Protein 1T4O (pdb70)

Solvent-accessible surface area: 10533 Å² total; per-residue (Å²): 177,72,179,34,70,113,75,0,66,124,83,0,10,68,83,0,2,70,40,100,35,51,2,32,61,39,50,67,51,146,48,74,109,146,53,90,65,0,51,2,33,0,60,2,25,119,39,57,69,13,7,55,1,64,8,168,53,66,170,26,0,0,25,46,0,0,43,66,0,24,180,67,139,183,24,21,111,144,29,48,185,218,194,117,72,181,40,65,132,85,0,60,175,96,0,108,66,70,0,8,64,109,94,11,94,28,21,54,4,18,36,64,113,40,86,115,138,59,98,68,0,50,3,36,0,8,4,13,38,17,62,67,18,7,58,1,73,3,164,52,90,126,17,0,2,5,41,0,0,31,47,0,29,166,75,149,172,20,16,87,114,24,38,136,72,112,85,90,201

InterPro domains:
  IPR000999 Ribonuclease III domain [PF00636] (238-329)
  IPR000999 Ribonuclease III domain [PS00517] (238-246)
  IPR000999 Ribonuclease III domain [PS50142] (227-331)
  IPR000999 Ribonuclease III domain [SM00535] (220-355)
  IPR000999 Ribonuclease III domain [cd00593] (207-354)
  IPR014720 Double-stranded RNA-binding domain [PF00035] (370-433)
  IPR014720 Double-stranded RNA-binding domain [PS50137] (369-437)
  IPR014720 Double-stranded RNA-binding domain [SM00358] (370-436)
  IPR036389 Ribonuclease III, endonuclease domain superfamily [G3DSA:1.10.1520.10] (197-358)
  IPR036389 Ribonuclease III, endonuclease domain superfamily [SSF69065] (205-355)
  IPR040540 Ribonuclease III, N-terminal domain [PF18497] (44-147)
  IPR044449 Rnt1/Pac1, double-stranded RNA binding domain, fungi [cd19876] (367-436)

Sequence (169 aa):
TDKLDMNAKRQLYSLIGYASLRLHYVTVKKPTAVDPNSIVECRVGDGTVLGTGVGRNIKIAGIRAAENALRDKKMLDFYAKMKTDKLDMNAKRQLYSLIGYASLRLHYVTVKKPTAVDPNSIVECRVGDGTVLGTGVGRNIKIAGIRAAENALRDKKMLDFYAKQRAAI

Structure (mmCIF, N/CA/C/O backbone):
data_1T4O
#
_entry.id   1T4O
#
_cell.length_a   73.815
_cell.length_b   68.312
_cell.length_c   57.178
_cell.angle_alpha   90.00
_cell.angle_beta   121.91
_cell.angle_gamma   90.00
#
_symmetry.space_group_name_H-M   'C 1 2 1'
#
loop_
_entity.id
_entity.type
_entity.pdbx_description
1 polymer 'Ribonuclease III'
2 water water
#
loop_
_atom_site.group_PDB
_atom_site.id
_atom_site.type_symbol
_atom_site.label_atom_id
_atom_site.label_alt_id
_atom_site.label_comp_id
_atom_site.label_asym_id
_atom_site.label_entity_id
_atom_site.label_seq_id
_atom_site.pdbx_PDB_ins_code
_atom_site.Cartn_x
_atom_site.Cartn_y
_atom_site.Cartn_z
_atom_site.occupancy
_atom_site.B_iso_or_equiv
_atom_site.auth_seq_id
_atom_site.auth_comp_id
_atom_site.auth_asym_id
_atom_site.auth_atom_id
_atom_site.pdbx_PDB_model_num
ATOM 1 N N . THR A 1 3 ? 1.257 -20.632 4.975 1.00 70.79 363 THR A N 1
ATOM 2 C CA . THR A 1 3 ? 2.600 -20.163 5.510 1.00 71.09 363 THR A CA 1
ATOM 3 C C . THR A 1 3 ? 2.820 -18.615 5.657 1.00 70.38 363 THR A C 1
ATOM 4 O O . THR A 1 3 ? 2.933 -17.860 4.638 1.00 72.11 363 THR A O 1
ATOM 8 N N . ASP A 1 4 ? 2.928 -18.139 6.910 1.00 68.36 364 ASP A N 1
ATOM 9 C CA . ASP A 1 4 ? 3.040 -16.686 7.159 1.00 66.87 364 ASP A CA 1
ATOM 10 C C . ASP A 1 4 ? 4.282 -16.357 7.995 1.00 65.40 364 ASP A C 1
ATOM 11 O O . ASP A 1 4 ? 4.199 -15.820 9.100 1.00 64.01 364 ASP A O 1
ATOM 16 N N . LYS A 1 5 ? 5.435 -16.697 7.400 1.00 63.79 365 LYS A N 1
ATOM 17 C CA . LYS A 1 5 ? 6.743 -16.672 8.044 1.00 63.07 365 LYS A CA 1
ATOM 18 C C . LYS A 1 5 ? 7.187 -15.182 8.373 1.00 60.74 365 LYS A C 1
ATOM 19 O O . LYS A 1 5 ? 6.865 -14.254 7.617 1.00 60.67 365 LYS A O 1
ATOM 25 N N . LEU A 1 6 ? 7.859 -14.962 9.501 1.00 57.37 366 LEU A N 1
ATOM 26 C CA . LEU A 1 6 ? 7.953 -13.603 10.039 1.00 55.89 366 LEU A CA 1
ATOM 27 C C . LEU A 1 6 ? 8.896 -13.539 11.265 1.00 54.05 366 LEU A C 1
ATOM 28 O O . LEU A 1 6 ? 8.821 -14.368 12.192 1.00 52.07 366 LEU A O 1
ATOM 33 N N . ASP A 1 7 ? 9.813 -12.560 11.223 1.00 52.97 367 ASP A N 1
ATOM 34 C CA . ASP A 1 7 ? 10.826 -12.309 12.286 1.00 51.69 367 ASP A CA 1
ATOM 35 C C . ASP A 1 7 ? 10.186 -11.309 13.218 1.00 49.97 367 ASP A C 1
ATOM 36 O O . ASP A 1 7 ? 9.881 -10.188 12.766 1.00 49.79 367 ASP A O 1
ATOM 41 N N . MET A 1 8 ? 9.923 -11.756 14.460 1.00 46.82 368 MET A N 1
ATOM 42 C CA . MET A 1 8 ? 9.163 -11.005 15.451 1.00 46.48 368 MET A CA 1
ATOM 43 C C . MET A 1 8 ? 10.057 -9.943 16.132 1.00 44.83 368 MET A C 1
ATOM 44 O O . MET A 1 8 ? 9.578 -9.074 16.852 1.00 43.09 368 MET A O 1
ATOM 49 N N . ASN A 1 9 ? 11.358 -10.097 15.950 1.00 43.07 369 ASN A N 1
ATOM 50 C CA . ASN A 1 9 ? 12.292 -9.089 16.357 1.00 42.83 369 ASN A CA 1
ATOM 51 C C . ASN A 1 9 ? 12.508 -7.954 15.327 1.00 41.59 369 ASN A C 1
ATOM 52 O O . ASN A 1 9 ? 13.147 -7.029 15.665 1.00 40.80 369 ASN A O 1
ATOM 57 N N . ALA A 1 10 ? 11.974 -7.993 14.106 1.00 41.07 370 ALA A N 1
ATOM 58 C CA . ALA A 1 10 ? 12.257 -6.878 13.118 1.00 39.50 370 ALA A CA 1
ATOM 59 C C . ALA A 1 10 ? 12.077 -5.412 13.604 1.00 38.20 370 ALA A C 1
ATOM 60 O O . ALA A 1 10 ? 12.840 -4.522 13.256 1.00 38.32 370 ALA A O 1
ATOM 62 N N . LYS A 1 11 ? 11.007 -5.123 14.310 1.00 35.97 371 LYS A N 1
ATOM 63 C CA . LYS A 1 11 ? 10.834 -3.790 14.717 1.00 35.56 371 LYS A CA 1
ATOM 64 C C . LYS A 1 11 ? 11.952 -3.353 15.628 1.00 34.79 371 LYS A C 1
ATOM 65 O O . LYS A 1 11 ? 12.542 -2.312 15.454 1.00 33.11 371 LYS A O 1
ATOM 71 N N . ARG A 1 12 ? 12.152 -4.171 16.635 1.00 36.10 372 ARG A N 1
ATOM 72 C CA . ARG A 1 12 ? 13.102 -3.985 17.682 1.00 3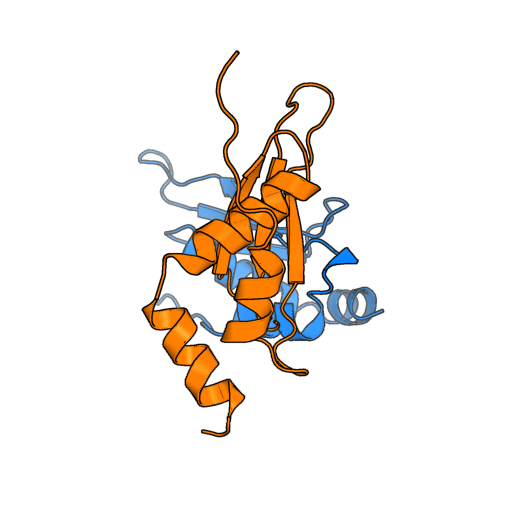7.12 372 ARG A CA 1
ATOM 73 C C . ARG A 1 12 ? 14.508 -3.849 17.026 1.00 36.55 372 ARG A C 1
ATOM 74 O O . ARG A 1 12 ? 15.342 -3.092 17.424 1.00 34.18 372 ARG A O 1
ATOM 82 N N . GLN A 1 13 ? 14.776 -4.668 16.036 1.00 38.98 373 GLN A N 1
ATOM 83 C CA . GLN A 1 13 ? 16.064 -4.708 15.398 1.00 40.53 373 GLN A CA 1
ATOM 84 C C . GLN A 1 13 ? 16.210 -3.375 14.597 1.00 39.46 373 GLN A C 1
ATOM 85 O O . GLN A 1 13 ? 17.130 -2.599 14.862 1.00 40.88 373 GLN A O 1
ATOM 91 N N . LEU A 1 14 ? 15.243 -3.021 13.750 1.00 37.03 374 LEU A N 1
ATOM 92 C CA . LEU A 1 14 ? 15.349 -1.740 13.065 1.00 36.13 374 LEU A CA 1
ATOM 93 C C . LEU A 1 14 ? 15.507 -0.519 14.046 1.00 35.10 374 LEU A C 1
ATOM 94 O O . LEU A 1 14 ? 16.282 0.455 13.766 1.00 31.86 374 LEU A O 1
ATOM 99 N N . TYR A 1 15 ? 14.848 -0.592 15.175 1.00 33.20 375 TYR A N 1
ATOM 100 C CA . TYR A 1 15 ? 14.785 0.602 16.003 1.00 35.35 375 TYR A CA 1
ATOM 101 C C . TYR A 1 15 ? 16.103 0.750 16.615 1.00 35.82 375 TYR A C 1
ATOM 102 O O . TYR A 1 15 ? 16.547 1.812 16.823 1.00 34.54 375 TYR A O 1
ATOM 111 N N . SER A 1 16 ? 16.679 -0.382 17.010 1.00 36.92 376 SER A N 1
ATOM 112 C CA . SER A 1 16 ? 18.025 -0.411 17.609 1.00 36.84 376 SER A CA 1
ATOM 113 C C . SER A 1 16 ? 19.123 0.175 16.677 1.00 36.56 376 SER A C 1
ATOM 114 O O . SER A 1 16 ? 20.155 0.580 17.176 1.00 36.51 376 SER A O 1
ATOM 117 N N . LEU A 1 17 ? 18.926 0.148 15.357 1.00 37.26 377 LEU A N 1
ATOM 118 C CA . LEU A 1 17 ? 19.965 0.559 14.382 1.00 38.47 377 LEU A CA 1
ATOM 119 C C . LEU A 1 17 ? 19.738 2.080 14.075 1.00 39.26 377 LEU A C 1
ATOM 120 O O . LEU A 1 17 ? 20.646 2.938 14.268 1.00 38.57 377 LEU A O 1
ATOM 125 N N . ILE A 1 18 ? 18.482 2.418 13.753 1.00 38.86 378 ILE A N 1
ATOM 126 C CA . ILE A 1 18 ? 18.140 3.753 13.308 1.00 38.91 378 ILE A CA 1
ATOM 127 C C . ILE A 1 18 ? 17.048 4.439 13.985 1.00 38.46 378 ILE A C 1
ATOM 128 O O . ILE A 1 18 ? 16.664 5.489 13.477 1.00 41.80 378 ILE A O 1
ATOM 133 N N . GLY A 1 19 ? 16.619 3.988 15.131 1.00 36.82 379 GLY A N 1
ATOM 134 C CA . GLY A 1 19 ? 15.546 4.678 15.838 1.00 36.39 379 GLY A CA 1
ATOM 135 C C . GLY A 1 19 ? 16.044 5.795 16.723 1.00 37.81 379 GLY A C 1
ATOM 136 O O . GLY A 1 19 ? 15.696 5.825 17.871 1.00 39.10 379 GLY A O 1
ATOM 137 N N . TYR A 1 20 ? 16.811 6.766 16.214 1.00 38.36 380 TYR A N 1
ATOM 138 C CA . TYR A 1 20 ? 17.012 8.051 16.925 1.00 37.85 380 TYR A CA 1
ATOM 139 C C . TYR A 1 20 ? 15.736 8.775 17.213 1.00 39.84 380 TYR A C 1
ATOM 140 O O . TYR A 1 20 ? 14.917 8.839 16.392 1.00 40.19 380 TYR A O 1
ATOM 149 N N . ALA A 1 21 ? 15.555 9.338 18.408 1.00 44.64 381 ALA A N 1
ATOM 150 C CA . ALA A 1 21 ? 14.390 10.216 18.742 1.00 45.26 381 ALA A CA 1
ATOM 151 C C . ALA A 1 21 ? 14.203 11.331 17.706 1.00 47.47 381 ALA A C 1
ATOM 152 O O . ALA A 1 21 ? 13.042 11.589 17.263 1.00 48.57 381 ALA A O 1
ATOM 154 N N . SER A 1 22 ? 15.314 11.980 17.294 1.00 49.17 382 SER A N 1
ATOM 155 C CA . SER A 1 22 ? 15.229 13.096 16.287 1.00 51.06 382 SER A CA 1
ATOM 156 C C . SER A 1 22 ? 14.582 12.700 14.893 1.00 51.91 382 SER A C 1
ATOM 157 O O . SER A 1 22 ? 14.035 13.530 14.128 1.00 51.96 382 SER A O 1
ATOM 160 N N . LEU A 1 23 ? 14.630 11.404 14.606 1.00 52.50 383 LEU A N 1
ATOM 161 C CA . LEU A 1 23 ? 14.104 10.807 13.381 1.00 52.68 383 LEU A CA 1
ATOM 162 C C . LEU A 1 23 ? 12.613 10.421 13.407 1.00 51.66 383 LEU A C 1
ATOM 163 O O . LEU A 1 23 ? 12.004 10.242 12.372 1.00 52.73 383 LEU A O 1
ATOM 168 N N . ARG A 1 24 ? 12.015 10.289 14.560 1.00 50.55 384 ARG A N 1
ATOM 169 C CA . ARG A 1 24 ? 10.543 10.076 14.623 1.00 50.41 384 ARG A CA 1
ATOM 170 C C . ARG A 1 24 ? 10.020 8.911 13.789 1.00 49.06 384 ARG A C 1
ATOM 171 O O . ARG A 1 24 ? 9.059 8.962 12.970 1.00 49.55 384 ARG A O 1
ATOM 179 N N . LEU A 1 25 ? 10.645 7.799 14.063 1.00 48.03 385 LEU A N 1
ATOM 180 C CA . LEU A 1 25 ? 10.428 6.616 13.290 1.00 46.98 385 LEU A CA 1
ATOM 181 C C . LEU A 1 25 ? 9.069 6.129 13.736 1.00 46.61 385 LEU A C 1
ATOM 182 O O . LEU A 1 25 ? 8.840 5.989 14.936 1.00 47.12 385 LEU A O 1
ATOM 187 N N . HIS A 1 26 ? 8.140 5.904 12.816 1.00 45.68 386 HIS A N 1
ATOM 188 C CA . HIS A 1 26 ? 6.781 5.562 13.246 1.00 44.44 386 HIS A CA 1
ATOM 189 C C . HIS A 1 26 ? 6.084 4.645 12.228 1.00 43.55 386 HIS A C 1
ATOM 190 O O . HIS A 1 26 ? 6.502 4.589 11.139 1.00 41.87 386 HIS A O 1
ATOM 197 N N . TYR A 1 27 ? 5.139 3.808 12.670 1.00 42.70 387 TYR A N 1
ATOM 198 C CA . TYR A 1 27 ? 4.410 2.910 11.818 1.00 41.75 387 TYR A CA 1
ATOM 199 C C . TYR A 1 27 ? 3.072 3.527 11.534 1.00 42.36 387 TYR A C 1
ATOM 200 O O . TYR A 1 27 ? 2.503 4.094 12.396 1.00 44.61 387 TYR A O 1
ATOM 209 N N . VAL A 1 28 ? 2.595 3.594 10.308 1.00 43.51 388 VAL A N 1
ATOM 210 C CA . VAL A 1 28 ? 1.265 4.229 10.118 1.00 42.79 388 VAL A CA 1
ATOM 211 C C . VAL A 1 28 ? 0.465 3.386 9.234 1.00 42.60 388 VAL A C 1
ATOM 212 O O . VAL A 1 28 ? 0.904 2.941 8.205 1.00 40.82 388 VAL A O 1
ATOM 216 N N . THR A 1 29 ? -0.749 3.145 9.657 1.00 43.86 389 THR A N 1
ATOM 217 C CA . THR A 1 29 ? -1.595 2.249 8.893 1.00 45.49 389 THR A CA 1
ATOM 218 C C . THR A 1 29 ? -2.167 2.960 7.708 1.00 45.93 389 THR A C 1
ATOM 219 O O . THR A 1 29 ? -2.916 3.880 7.910 1.00 44.68 389 THR A O 1
ATOM 223 N N . VAL A 1 30 ? -1.825 2.546 6.488 1.00 47.14 390 VAL A N 1
ATOM 224 C CA . VAL A 1 30 ? -2.316 3.313 5.333 1.00 49.62 390 VAL A CA 1
ATOM 225 C C . VAL A 1 30 ? -3.516 2.725 4.566 1.00 51.60 390 VAL A C 1
ATOM 226 O O . VAL A 1 30 ? -4.075 3.368 3.630 1.00 51.93 390 VAL A O 1
ATOM 230 N N . LYS A 1 31 ? -3.850 1.491 4.940 1.00 54.06 391 LYS A N 1
ATOM 231 C CA . LYS A 1 31 ? -5.076 0.811 4.542 1.00 55.02 391 LYS A CA 1
ATOM 232 C C . LYS A 1 31 ? -5.318 -0.093 5.685 1.00 55.24 391 LYS A C 1
ATOM 233 O O . LYS A 1 31 ? -4.531 -0.991 5.904 1.00 54.61 391 LYS A O 1
ATOM 239 N N . LYS A 1 32 ? -6.394 0.200 6.418 1.00 56.94 392 LYS A N 1
ATOM 240 C CA . LYS A 1 32 ? -6.833 -0.539 7.587 1.00 57.86 392 LYS A CA 1
ATOM 241 C C . LYS A 1 32 ? -7.683 -1.660 6.992 1.00 58.50 392 LYS A C 1
ATOM 242 O O . LYS A 1 32 ? -8.279 -1.452 5.969 1.00 58.67 392 LYS A O 1
ATOM 248 N N . PRO A 1 33 ? -7.751 -2.837 7.571 1.00 58.82 393 PRO A N 1
ATOM 249 C CA . PRO A 1 33 ? -8.481 -3.897 6.881 1.00 60.25 393 PRO A CA 1
ATOM 250 C C . PRO A 1 33 ? -10.050 -3.748 7.009 1.00 60.56 393 PRO A C 1
ATOM 251 O O . PRO A 1 33 ? -10.583 -3.140 7.941 1.00 61.86 393 PRO A O 1
ATOM 255 N N . THR A 1 34 ? -10.768 -4.349 6.070 1.00 60.16 394 THR A N 1
ATOM 256 C CA . THR A 1 34 ? -12.230 -4.259 6.001 1.00 59.17 394 THR A CA 1
ATOM 257 C C . THR A 1 34 ? -12.804 -5.618 5.635 1.00 58.99 394 THR A C 1
ATOM 258 O O . THR A 1 34 ? -12.078 -6.595 5.281 1.00 56.71 394 THR A O 1
ATOM 262 N N . ALA A 1 35 ? -14.135 -5.662 5.676 1.00 59.70 395 ALA A N 1
ATOM 263 C CA . ALA A 1 35 ? -14.852 -6.868 5.199 1.00 59.73 395 ALA A CA 1
ATOM 264 C C . ALA A 1 35 ? -14.701 -6.976 3.694 1.00 59.54 395 ALA A C 1
ATOM 265 O O . ALA A 1 35 ? -14.473 -8.063 3.201 1.00 59.15 395 ALA A O 1
ATOM 267 N N . VAL A 1 36 ? -14.780 -5.835 2.984 1.00 60.52 396 VAL A N 1
ATOM 268 C CA . VAL A 1 36 ? -14.560 -5.838 1.509 1.00 61.38 396 VAL A CA 1
ATOM 269 C C . VAL A 1 36 ? -13.067 -6.128 1.105 1.00 61.48 396 VAL A C 1
ATOM 270 O O . VAL A 1 36 ? -12.806 -6.873 0.117 1.00 63.31 396 VAL A O 1
ATOM 274 N N . ASP A 1 37 ? -12.100 -5.544 1.835 1.00 60.53 397 ASP A N 1
ATOM 275 C CA . ASP A 1 37 ? -10.686 -5.972 1.734 1.00 59.56 397 ASP A CA 1
ATOM 276 C C . ASP A 1 37 ? -9.879 -6.309 3.057 1.00 58.87 397 ASP A C 1
ATOM 277 O O . ASP A 1 37 ? -9.438 -5.399 3.750 1.00 55.94 397 ASP A O 1
ATOM 282 N N . PRO A 1 38 ? -9.678 -7.606 3.368 1.00 58.38 398 PRO A N 1
ATOM 283 C CA . PRO A 1 38 ? -8.998 -8.018 4.633 1.00 59.12 398 PRO A CA 1
ATOM 284 C C . PRO A 1 38 ? -7.509 -7.590 4.856 1.00 58.15 398 PRO A C 1
ATOM 285 O O . PRO A 1 38 ? -7.060 -7.608 6.044 1.00 59.45 398 PRO A O 1
ATOM 289 N N . ASN A 1 39 ? -6.785 -7.230 3.768 1.00 56.04 399 ASN A N 1
ATOM 290 C CA . ASN A 1 39 ? -5.374 -6.852 3.823 1.00 52.65 399 ASN A CA 1
ATOM 291 C C . ASN A 1 39 ? -5.166 -5.629 4.593 1.00 49.89 399 ASN A C 1
ATOM 292 O O . ASN A 1 39 ? -6.009 -4.752 4.612 1.00 46.97 399 ASN A O 1
ATOM 297 N N . SER A 1 40 ? -4.063 -5.635 5.325 1.00 47.92 400 SER A N 1
ATOM 298 C CA . SER A 1 40 ? -3.631 -4.442 6.036 1.00 47.54 400 SER A CA 1
ATOM 299 C C . SER A 1 40 ? -2.317 -3.987 5.399 1.00 46.40 400 SER A C 1
ATOM 300 O O . SER A 1 40 ? -1.451 -4.780 5.092 1.00 46.11 400 SER A O 1
ATOM 303 N N . ILE A 1 41 ? -2.211 -2.719 5.087 1.00 45.51 401 ILE A N 1
ATOM 304 C CA . ILE A 1 41 ? -0.949 -2.241 4.611 1.00 44.70 401 ILE A CA 1
ATOM 305 C C . ILE A 1 41 ? -0.461 -1.202 5.563 1.00 43.50 401 ILE A C 1
ATOM 306 O O . ILE A 1 41 ? -1.199 -0.310 5.916 1.00 43.96 401 ILE A O 1
ATOM 311 N N . VAL A 1 42 ? 0.778 -1.358 5.991 1.00 43.21 402 VAL A N 1
ATOM 312 C CA . VAL A 1 42 ? 1.423 -0.440 6.946 1.00 43.52 402 VAL A CA 1
ATOM 313 C C . VAL A 1 42 ? 2.749 0.069 6.419 1.00 42.14 402 VAL A C 1
ATOM 314 O O . VAL A 1 42 ? 3.498 -0.711 5.911 1.00 42.65 402 VAL A O 1
ATOM 318 N N . GLU A 1 43 ? 3.040 1.352 6.538 1.00 42.37 403 GLU A N 1
ATOM 319 C CA . GLU A 1 43 ? 4.401 1.878 6.220 1.00 43.16 403 GLU A CA 1
ATOM 320 C C . GLU A 1 43 ? 5.235 2.209 7.449 1.00 42.09 403 GLU A C 1
ATOM 321 O O . GLU A 1 43 ? 4.732 2.646 8.454 1.00 41.59 403 GLU A O 1
ATOM 327 N N . CYS A 1 44 ? 6.515 1.945 7.378 1.00 41.29 404 CYS A N 1
ATOM 328 C CA . CYS A 1 44 ? 7.406 2.369 8.437 1.00 41.52 404 CYS A CA 1
ATOM 329 C C . CYS A 1 44 ? 7.985 3.698 7.910 1.00 41.69 404 CYS A C 1
ATOM 330 O O . CYS A 1 44 ? 8.525 3.725 6.780 1.00 40.78 404 CYS A O 1
ATOM 333 N N . ARG A 1 45 ? 7.794 4.796 8.640 1.00 42.70 405 ARG A N 1
ATOM 334 C CA . ARG A 1 45 ? 8.154 6.148 8.161 1.00 43.96 405 ARG A CA 1
ATOM 335 C C . ARG A 1 45 ? 9.058 6.830 9.135 1.00 42.29 405 ARG A C 1
ATOM 336 O O . ARG A 1 45 ? 9.011 6.518 10.287 1.00 40.31 405 ARG A O 1
ATOM 344 N N . VAL A 1 46 ? 9.839 7.776 8.639 1.00 43.12 406 VAL A N 1
ATOM 345 C CA . VAL A 1 46 ? 10.502 8.777 9.449 1.00 44.97 406 VAL A CA 1
ATOM 346 C C . VAL A 1 46 ? 9.696 10.055 9.553 1.00 46.28 406 VAL A C 1
ATOM 347 O O . VAL A 1 46 ? 8.594 10.137 9.012 1.00 47.10 406 VAL A O 1
ATOM 351 N N . GLY A 1 47 ? 10.159 11.013 10.349 1.00 47.62 407 GLY A N 1
ATOM 352 C CA . GLY A 1 47 ? 9.358 12.216 10.579 1.00 48.94 407 GLY A CA 1
ATOM 353 C C . GLY A 1 47 ? 9.051 13.113 9.370 1.00 48.89 407 GLY A C 1
ATOM 354 O O . GLY A 1 47 ? 7.989 13.681 9.227 1.00 49.12 407 GLY A O 1
ATOM 355 N N . ASP A 1 48 ? 9.998 13.200 8.471 1.00 49.72 408 ASP A N 1
ATOM 356 C CA . ASP A 1 48 ? 9.836 13.998 7.310 1.00 50.39 408 ASP A CA 1
ATOM 357 C C . ASP A 1 48 ? 8.973 13.289 6.255 1.00 51.05 408 ASP A C 1
ATOM 358 O O . ASP A 1 48 ? 9.036 13.696 5.111 1.00 52.59 408 ASP A O 1
ATOM 363 N N . GLY A 1 49 ? 8.241 12.210 6.614 1.00 50.78 409 GLY A N 1
ATOM 364 C CA . GLY A 1 49 ? 7.426 11.367 5.726 1.00 48.40 409 GLY A CA 1
ATOM 365 C C . GLY A 1 49 ? 8.046 10.250 4.848 1.00 48.37 409 GLY A C 1
ATOM 366 O O . GLY A 1 49 ? 7.231 9.420 4.275 1.00 47.87 409 GLY A O 1
ATOM 367 N N . THR A 1 50 ? 9.407 10.167 4.722 1.00 46.00 410 THR A N 1
ATOM 368 C CA . THR A 1 50 ? 9.969 9.237 3.763 1.00 44.66 410 THR A CA 1
ATOM 369 C C . THR A 1 50 ? 9.722 7.835 4.303 1.00 44.98 410 THR A C 1
ATOM 370 O O . THR A 1 50 ? 9.763 7.643 5.489 1.00 46.11 410 THR A O 1
ATOM 374 N N . VAL A 1 51 ? 9.366 6.903 3.411 1.00 43.27 411 VAL A N 1
ATOM 375 C CA . VAL A 1 51 ? 8.958 5.548 3.733 1.00 42.55 411 VAL A CA 1
ATOM 376 C C . VAL A 1 51 ? 10.116 4.553 3.574 1.00 42.83 411 VAL A C 1
ATOM 377 O O . VAL A 1 51 ? 10.725 4.494 2.517 1.00 41.88 411 VAL A O 1
ATOM 381 N N . LEU A 1 52 ? 10.304 3.663 4.542 1.00 41.26 412 LEU A N 1
ATOM 382 C CA . LEU A 1 52 ? 11.491 2.851 4.568 1.00 40.58 412 LEU A CA 1
ATOM 383 C C . LEU A 1 52 ? 11.269 1.410 4.265 1.00 40.99 412 LEU A C 1
ATOM 384 O O . LEU A 1 52 ? 12.229 0.736 3.844 1.00 41.94 412 LEU A O 1
ATOM 389 N N . GLY A 1 53 ? 9.989 1.046 4.325 1.00 39.70 413 GLY A N 1
ATOM 390 C CA . GLY A 1 53 ? 9.506 -0.285 4.445 1.00 38.80 413 GLY A CA 1
ATOM 391 C C . GLY A 1 53 ? 7.986 -0.230 4.349 1.00 39.30 413 GLY A C 1
ATOM 392 O O . GLY A 1 53 ? 7.335 0.575 5.024 1.00 38.39 413 GLY A O 1
ATOM 393 N N . THR A 1 54 ? 7.432 -1.136 3.554 1.00 40.03 414 THR A N 1
ATOM 394 C CA . THR A 1 54 ? 6.025 -1.325 3.487 1.00 42.21 414 THR A CA 1
ATOM 395 C C . THR A 1 54 ? 5.609 -2.757 3.674 1.00 44.34 414 THR A C 1
ATOM 396 O O . THR A 1 54 ? 6.176 -3.729 3.079 1.00 44.16 414 THR A O 1
ATOM 400 N N . GLY A 1 55 ? 4.625 -2.949 4.533 1.00 46.60 415 GLY A N 1
ATOM 401 C CA . GLY A 1 55 ? 4.266 -4.339 4.831 1.00 48.21 415 GLY A CA 1
ATOM 402 C C . GLY A 1 55 ? 2.838 -4.619 4.578 1.00 48.90 415 GLY A C 1
ATOM 403 O O . GLY A 1 55 ? 2.003 -3.736 4.662 1.00 49.57 415 GLY A O 1
ATOM 404 N N . VAL A 1 56 ? 2.528 -5.867 4.354 1.00 50.90 416 VAL A N 1
ATOM 405 C CA . VAL A 1 56 ? 1.142 -6.235 4.072 1.00 52.29 416 VAL A CA 1
ATOM 406 C C . VAL A 1 56 ? 0.864 -7.567 4.703 1.00 53.44 416 VAL A C 1
ATOM 407 O O . VAL A 1 56 ? 1.597 -8.540 4.444 1.00 54.05 416 VAL A O 1
ATOM 411 N N . GLY A 1 57 ? -0.234 -7.674 5.434 1.00 54.24 417 GLY A N 1
ATOM 412 C CA . GLY A 1 57 ? -0.665 -9.002 5.847 1.00 55.38 417 GLY A CA 1
ATOM 413 C C . GLY A 1 57 ? -1.958 -8.872 6.557 1.00 55.49 417 GLY A C 1
ATOM 414 O O . GLY A 1 57 ? -2.468 -7.775 6.648 1.00 55.66 417 GLY A O 1
ATOM 415 N N . ARG A 1 58 ? -2.428 -9.967 7.124 1.00 56.28 418 ARG A N 1
ATOM 416 C CA . ARG A 1 58 ? -3.790 -10.041 7.663 1.00 56.25 418 ARG A CA 1
ATOM 417 C C . ARG A 1 58 ? -4.128 -9.144 8.809 1.00 55.22 418 ARG A C 1
ATOM 418 O O . ARG A 1 58 ? -5.269 -8.786 8.926 1.00 57.89 418 ARG A O 1
ATOM 426 N N . ASN A 1 59 ? -3.192 -8.707 9.620 1.00 53.90 419 ASN A N 1
ATOM 427 C CA . ASN A 1 59 ? -3.506 -7.659 10.576 1.00 52.78 419 ASN A CA 1
ATOM 428 C C . ASN A 1 59 ? -2.430 -6.507 10.599 1.00 52.18 419 ASN A C 1
ATOM 429 O O . ASN A 1 59 ? -1.422 -6.548 9.921 1.00 50.40 419 ASN A O 1
ATOM 434 N N . ILE A 1 60 ? -2.690 -5.465 11.369 1.00 51.86 420 ILE A N 1
ATOM 435 C CA . ILE A 1 60 ? -1.800 -4.345 11.417 1.00 52.38 420 ILE A CA 1
ATOM 436 C C . ILE A 1 60 ? -0.464 -4.742 11.992 1.00 52.73 420 ILE A C 1
ATOM 437 O O . ILE A 1 60 ? 0.538 -4.344 11.470 1.00 54.22 420 ILE A O 1
ATOM 442 N N . LYS A 1 61 ? -0.439 -5.490 13.090 1.00 53.28 421 LYS A N 1
ATOM 443 C CA . LYS A 1 61 ? 0.799 -5.904 13.732 1.00 52.74 421 LYS A CA 1
ATOM 444 C C . LYS A 1 61 ? 1.649 -6.684 12.776 1.00 51.17 421 LYS A C 1
ATOM 445 O O . LYS A 1 61 ? 2.820 -6.345 12.580 1.00 51.22 421 LYS A O 1
ATOM 451 N N . ILE A 1 62 ? 1.108 -7.738 12.186 1.00 49.17 422 ILE A N 1
ATOM 452 C CA . ILE A 1 62 ? 1.902 -8.495 11.234 1.00 47.06 422 ILE A CA 1
ATOM 453 C C . ILE A 1 62 ? 2.393 -7.582 10.102 1.00 46.80 422 ILE A C 1
ATOM 454 O O . ILE A 1 62 ? 3.504 -7.724 9.655 1.00 49.37 422 ILE A O 1
ATOM 459 N N . ALA A 1 63 ? 1.558 -6.686 9.588 1.00 45.15 423 ALA A N 1
ATOM 460 C CA . ALA A 1 63 ? 1.973 -5.741 8.562 1.00 43.51 423 ALA A CA 1
ATOM 461 C C . ALA A 1 63 ? 3.100 -4.856 8.999 1.00 42.43 423 ALA A C 1
ATOM 462 O O . ALA A 1 63 ? 4.009 -4.547 8.222 1.00 43.10 423 ALA A O 1
ATOM 464 N N . GLY A 1 64 ? 2.970 -4.294 10.175 1.00 40.71 424 GLY A N 1
ATOM 465 C CA . GLY A 1 64 ? 3.955 -3.346 10.597 1.00 42.66 424 GLY A CA 1
ATOM 466 C C . GLY A 1 64 ? 5.318 -4.056 10.796 1.00 44.45 424 GLY A C 1
ATOM 467 O O . GLY A 1 64 ? 6.342 -3.391 10.594 1.00 43.90 424 GLY A O 1
ATOM 468 N N . ILE A 1 65 ? 5.306 -5.387 11.131 1.00 43.88 425 ILE A N 1
ATOM 469 C CA . ILE A 1 65 ? 6.518 -6.194 11.285 1.00 42.89 425 ILE A CA 1
ATOM 470 C C . ILE A 1 65 ? 7.192 -6.492 10.014 1.00 42.44 425 ILE A C 1
ATOM 471 O O . ILE A 1 65 ? 8.407 -6.383 9.96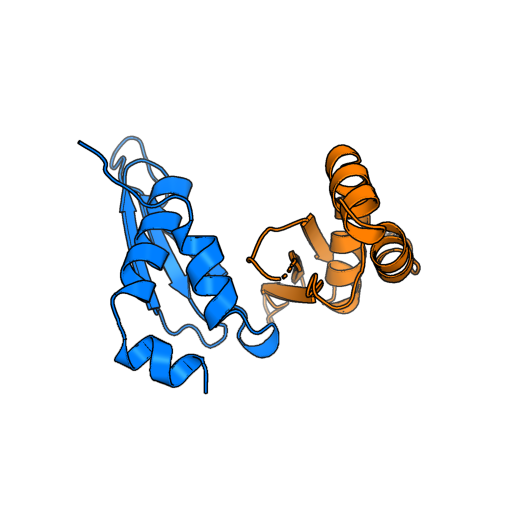1 1.00 40.76 425 ILE A O 1
ATOM 476 N N . ARG A 1 66 ? 6.433 -6.832 8.979 1.00 42.79 426 ARG A N 1
ATOM 477 C CA . ARG A 1 66 ? 7.015 -6.999 7.620 1.00 43.13 426 ARG A CA 1
ATOM 478 C C . ARG A 1 66 ? 7.598 -5.713 7.113 1.00 43.57 426 ARG A C 1
ATOM 479 O O . ARG A 1 66 ? 8.553 -5.735 6.294 1.00 43.78 426 ARG A O 1
ATOM 487 N N . ALA A 1 67 ? 7.013 -4.594 7.538 1.00 43.88 427 ALA A N 1
ATOM 488 C CA . ALA A 1 67 ? 7.472 -3.332 7.010 1.00 43.84 427 ALA A CA 1
ATOM 489 C C . ALA A 1 67 ? 8.915 -3.099 7.495 1.00 45.12 427 ALA A C 1
ATOM 490 O O . ALA A 1 67 ? 9.684 -2.499 6.820 1.00 45.87 427 ALA A O 1
ATOM 492 N N . ALA A 1 68 ? 9.289 -3.622 8.659 1.00 46.84 428 ALA A N 1
ATOM 493 C CA . ALA A 1 68 ? 10.590 -3.404 9.249 1.00 46.85 428 ALA A CA 1
ATOM 494 C C . ALA A 1 68 ? 11.519 -4.456 8.689 1.00 47.23 428 ALA A C 1
ATOM 495 O O . ALA A 1 68 ? 12.731 -4.251 8.404 1.00 47.61 428 ALA A O 1
ATOM 497 N N . GLU A 1 69 ? 10.920 -5.603 8.490 1.00 48.17 429 GLU A N 1
ATOM 498 C CA . GLU A 1 69 ? 11.578 -6.756 7.909 1.00 47.56 429 GLU A CA 1
ATOM 499 C C . GLU A 1 69 ? 12.139 -6.291 6.579 1.00 48.46 429 GLU A C 1
ATOM 500 O O . GLU A 1 69 ? 13.283 -6.618 6.221 1.00 49.24 429 GLU A O 1
ATOM 506 N N . ASN A 1 70 ? 11.347 -5.458 5.894 1.00 48.41 430 ASN A N 1
ATOM 507 C CA . ASN A 1 70 ? 11.635 -5.013 4.548 1.00 47.76 430 ASN A CA 1
ATOM 508 C C . ASN A 1 70 ? 12.611 -3.810 4.562 1.00 47.74 430 ASN A C 1
ATOM 509 O O . ASN A 1 70 ? 13.454 -3.618 3.661 1.00 47.62 430 ASN A O 1
ATOM 514 N N . ALA A 1 71 ? 12.461 -2.977 5.587 1.00 47.39 431 ALA A N 1
ATOM 515 C CA . ALA A 1 71 ? 13.347 -1.848 5.812 1.00 46.71 431 ALA A CA 1
ATOM 516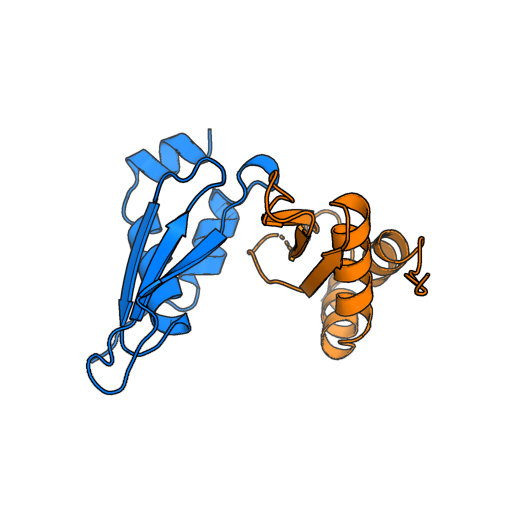 C C . ALA A 1 71 ? 14.761 -2.416 6.115 1.00 47.81 431 ALA A C 1
ATOM 517 O O . ALA A 1 71 ? 15.779 -1.976 5.519 1.00 50.36 431 ALA A O 1
ATOM 519 N N . LEU A 1 72 ? 14.835 -3.391 7.012 1.00 46.95 432 LEU A N 1
ATOM 520 C CA . LEU A 1 72 ? 16.092 -4.086 7.270 1.00 46.71 432 LEU A CA 1
ATOM 521 C C . LEU A 1 72 ? 16.791 -4.677 6.032 1.00 47.38 432 LEU A C 1
ATOM 522 O O . LEU A 1 72 ? 17.978 -4.872 6.022 1.00 48.37 432 LEU A O 1
ATOM 527 N N . ARG A 1 73 ? 16.051 -5.089 5.025 1.00 49.05 433 ARG A N 1
ATOM 528 C CA . ARG A 1 73 ? 16.695 -5.657 3.859 1.00 49.69 433 ARG A CA 1
ATOM 529 C C . ARG A 1 73 ? 17.327 -4.565 2.944 1.00 49.17 433 ARG A C 1
ATOM 530 O O . ARG A 1 73 ? 18.191 -4.855 2.186 1.00 48.22 433 ARG A O 1
ATOM 538 N N . ASP A 1 74 ? 16.914 -3.309 3.073 1.00 48.92 434 ASP A N 1
ATOM 539 C CA . ASP A 1 74 ? 17.423 -2.234 2.264 1.00 48.55 434 ASP A CA 1
ATOM 540 C C . ASP A 1 74 ? 18.678 -1.591 2.898 1.00 48.13 434 ASP A C 1
ATOM 541 O O . ASP A 1 74 ? 18.586 -0.612 3.635 1.00 46.08 434 ASP A O 1
ATOM 546 N N . LYS A 1 75 ? 19.845 -2.102 2.546 1.00 49.00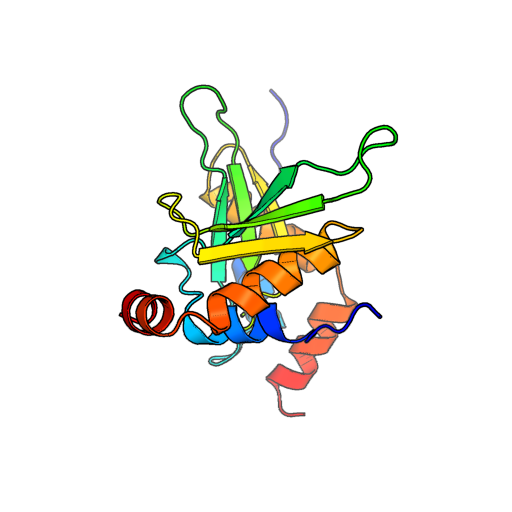 435 LYS A N 1
ATOM 547 C CA . LYS A 1 75 ? 21.096 -1.691 3.197 1.00 50.29 435 LYS A CA 1
ATOM 548 C C . LYS A 1 75 ? 21.580 -0.257 2.863 1.00 50.71 435 LYS A C 1
ATOM 549 O O . LYS A 1 75 ? 22.127 0.404 3.756 1.00 50.65 435 LYS A O 1
ATOM 555 N N . LYS A 1 76 ? 21.374 0.241 1.638 1.00 51.25 436 LYS A N 1
ATOM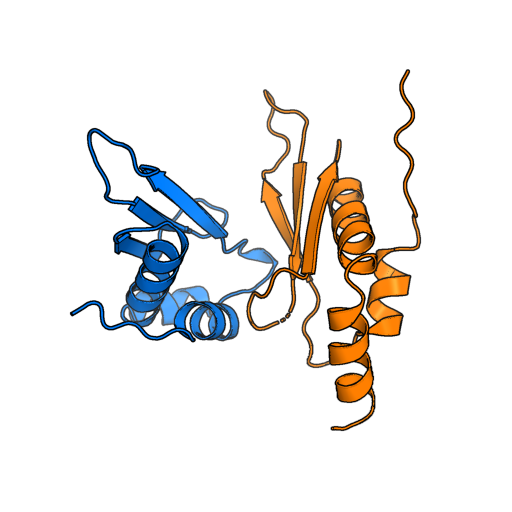 556 C CA . LYS A 1 76 ? 21.669 1.667 1.347 1.00 52.11 436 LYS A CA 1
ATOM 557 C C . LYS A 1 76 ? 20.829 2.526 2.296 1.00 51.18 436 LYS A C 1
ATOM 558 O O . LYS A 1 76 ? 21.361 3.416 2.940 1.00 50.97 436 LYS A O 1
ATOM 564 N N . MET A 1 77 ? 19.538 2.243 2.418 1.00 50.19 437 MET A N 1
ATOM 565 C CA . MET A 1 77 ? 18.726 3.036 3.362 1.00 50.81 437 MET A CA 1
ATOM 566 C C . MET A 1 77 ? 19.265 3.033 4.852 1.00 50.85 437 MET A C 1
ATOM 567 O O . MET A 1 77 ? 19.354 4.054 5.487 1.00 49.07 437 MET A O 1
ATOM 572 N N . LEU A 1 78 ? 19.640 1.858 5.364 1.00 51.66 438 LEU A N 1
ATOM 573 C CA . LEU A 1 78 ? 20.177 1.728 6.695 1.00 52.88 438 LEU A CA 1
ATOM 574 C C . LEU A 1 78 ? 21.456 2.425 6.822 1.00 53.60 438 LEU A C 1
ATOM 575 O O . LEU A 1 78 ? 21.652 3.048 7.838 1.00 54.39 438 LEU A O 1
ATOM 580 N N . ASP A 1 79 ? 22.301 2.350 5.798 1.00 54.76 439 ASP A N 1
ATOM 581 C CA . ASP A 1 79 ? 23.570 3.047 5.812 1.00 56.05 439 ASP A CA 1
ATOM 582 C C . ASP A 1 79 ? 23.367 4.531 5.986 1.00 55.98 439 ASP A C 1
ATOM 583 O O . ASP A 1 79 ? 23.963 5.127 6.893 1.00 57.93 439 ASP A O 1
ATOM 588 N N . PHE A 1 80 ? 22.462 5.100 5.205 1.00 55.54 440 PHE A N 1
ATOM 589 C CA . PHE A 1 80 ? 22.125 6.513 5.282 1.00 55.55 440 PHE A CA 1
ATOM 590 C C . PHE A 1 80 ? 21.536 6.959 6.616 1.00 55.98 440 PHE A C 1
ATOM 591 O O . PHE A 1 80 ? 22.005 7.855 7.270 1.00 55.69 440 PHE A O 1
ATOM 599 N N . TYR A 1 81 ? 20.441 6.353 7.023 1.00 57.43 441 TYR A N 1
ATOM 600 C CA . TYR A 1 81 ? 19.805 6.770 8.260 1.00 58.17 441 TYR A CA 1
ATOM 601 C C . TYR A 1 81 ? 20.517 6.431 9.597 1.00 59.95 441 TYR A C 1
ATOM 602 O O . TYR A 1 81 ? 20.220 7.112 10.596 1.00 61.36 441 TYR A O 1
ATOM 611 N N . ALA A 1 82 ? 21.412 5.438 9.677 1.00 60.72 442 ALA A N 1
ATOM 612 C CA . ALA A 1 82 ? 22.395 5.468 10.788 1.00 62.70 442 ALA A CA 1
ATOM 613 C C . ALA A 1 82 ? 23.514 6.596 10.628 1.00 64.03 442 ALA A C 1
ATOM 614 O O . ALA A 1 82 ? 24.642 6.501 11.161 1.00 65.75 442 ALA A O 1
ATOM 616 N N . LYS A 1 83 ? 23.184 7.674 9.915 1.00 64.98 443 LYS A N 1
ATOM 617 C CA . LYS A 1 83 ? 24.146 8.736 9.534 1.00 64.96 443 LYS A CA 1
ATOM 618 C C . LYS A 1 83 ? 25.525 8.177 8.965 1.00 64.37 443 LYS A C 1
ATOM 619 O O . LYS A 1 83 ? 25.780 8.112 7.705 1.00 62.59 443 LYS A O 1
ATOM 625 N N . MET B 1 1 ? -12.343 26.141 32.716 0.00 80.00 361 MET B N 1
ATOM 626 C CA . MET B 1 1 ? -12.768 25.800 31.328 0.00 78.63 361 MET B CA 1
ATOM 627 C C . MET B 1 1 ? -13.320 24.315 30.883 1.00 74.06 361 MET B C 1
ATOM 628 O O . MET B 1 1 ? -13.568 25.304 31.601 1.00 74.53 361 MET B O 1
ATOM 633 N N . LYS B 1 2 ? -12.187 23.621 30.970 1.00 73.50 362 LYS B N 1
ATOM 634 C CA . LYS B 1 2 ? -12.049 22.378 31.788 1.00 73.24 362 LYS B CA 1
ATOM 635 C C . LYS B 1 2 ? -10.649 22.190 32.497 1.00 70.52 362 LYS B C 1
ATOM 636 O O . LYS B 1 2 ? -9.652 22.762 32.096 1.00 69.94 362 LYS B O 1
ATOM 642 N N . THR B 1 3 ? -10.600 21.379 33.551 1.00 68.01 363 THR B N 1
ATOM 643 C CA . THR B 1 3 ? -9.326 20.878 34.117 1.00 65.91 363 THR B CA 1
ATOM 644 C C . THR B 1 3 ? -8.407 20.165 33.051 1.00 64.23 363 THR B C 1
ATOM 645 O O . THR B 1 3 ? -8.877 19.464 32.148 1.00 63.49 363 THR B O 1
ATOM 649 N N . ASP B 1 4 ? -7.106 20.433 33.104 1.00 62.42 364 ASP B N 1
ATOM 650 C CA . ASP B 1 4 ? -6.099 19.633 32.379 1.00 60.93 364 ASP B CA 1
ATOM 651 C C . ASP B 1 4 ? -5.059 19.204 33.416 1.00 60.22 364 ASP B C 1
ATOM 652 O O . ASP B 1 4 ? -3.915 19.714 33.440 1.00 58.89 364 ASP B O 1
ATOM 657 N N . LYS B 1 5 ? -5.522 18.326 34.321 1.00 58.93 365 LYS B N 1
ATOM 658 C CA . LYS B 1 5 ? -4.705 17.837 35.405 1.00 59.07 365 LYS B CA 1
ATOM 659 C C . LYS B 1 5 ? -3.486 16.978 34.868 1.00 58.33 365 LYS B C 1
ATOM 660 O O . LYS B 1 5 ? -3.526 16.387 33.772 1.00 58.64 365 LYS B O 1
ATOM 666 N N . LEU B 1 6 ? -2.401 16.960 35.645 1.00 56.19 366 LEU B N 1
ATOM 667 C CA . LEU B 1 6 ? -1.120 16.512 35.206 1.00 54.17 366 LEU B CA 1
ATOM 668 C C . LEU B 1 6 ? -0.092 16.586 36.317 1.00 53.74 366 LEU B C 1
ATOM 669 O O . LEU B 1 6 ? 0.029 17.542 37.128 1.00 52.42 366 LEU B O 1
ATOM 674 N N . ASP B 1 7 ? 0.691 15.534 36.327 1.00 54.02 367 ASP B N 1
ATO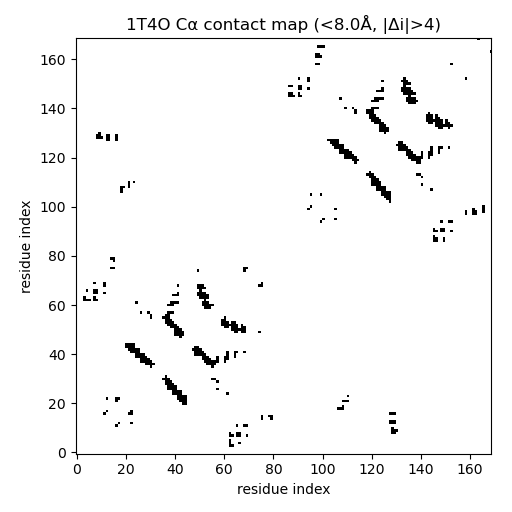M 675 C CA . ASP B 1 7 ? 1.782 15.344 37.259 1.00 53.29 367 ASP B CA 1
ATOM 676 C C . ASP B 1 7 ? 3.039 15.824 36.584 1.00 53.71 367 ASP B C 1
ATOM 677 O O . ASP B 1 7 ? 3.550 15.156 35.709 1.00 51.26 367 ASP B O 1
ATOM 682 N N . MET B 1 8 ? 3.497 17.014 36.978 1.00 54.85 368 MET B N 1
ATOM 683 C CA . MET B 1 8 ? 4.703 17.582 36.436 1.00 55.54 368 MET B CA 1
ATOM 684 C C . MET B 1 8 ? 5.954 16.767 36.794 1.00 55.21 368 MET B C 1
ATOM 685 O O . MET B 1 8 ? 6.950 16.919 36.098 1.00 55.27 368 MET B O 1
ATOM 690 N N . ASN B 1 9 ? 5.901 15.888 37.796 1.00 55.08 369 ASN B N 1
ATOM 691 C CA . ASN B 1 9 ? 7.044 14.984 38.109 1.00 56.27 369 ASN B CA 1
ATOM 692 C C . ASN B 1 9 ? 7.040 13.594 37.418 1.00 55.20 369 ASN B C 1
ATOM 693 O O . ASN B 1 9 ? 7.846 12.760 37.764 1.00 54.82 369 ASN B O 1
ATOM 698 N N . ALA B 1 10 ? 6.167 13.350 36.441 1.00 53.80 370 ALA B N 1
ATOM 699 C CA . ALA B 1 10 ? 6.031 12.014 35.890 1.00 51.67 370 ALA B CA 1
ATOM 700 C C . ALA B 1 10 ? 7.305 11.461 35.158 1.00 51.73 370 ALA B C 1
ATOM 701 O O . ALA B 1 10 ? 7.742 10.333 35.410 1.00 51.44 370 ALA B O 1
ATOM 703 N N . LYS B 1 11 ? 7.870 12.228 34.232 1.00 51.35 371 LYS B N 1
ATOM 704 C CA . LYS B 1 11 ? 9.094 11.839 33.566 1.00 50.41 371 LYS B CA 1
ATOM 705 C C . LYS B 1 11 ? 10.183 11.448 34.598 1.00 51.22 371 LYS B C 1
ATOM 706 O O . LYS B 1 11 ? 10.668 10.373 34.581 1.00 52.53 371 LYS B O 1
ATOM 712 N N . ARG B 1 12 ? 10.524 12.335 35.526 1.00 52.16 372 ARG B N 1
ATOM 713 C CA . ARG B 1 12 ? 11.447 12.064 36.583 1.00 51.39 372 ARG B CA 1
ATOM 714 C C . ARG B 1 12 ? 11.016 10.891 37.435 1.00 50.58 372 ARG B C 1
ATOM 715 O O . ARG B 1 12 ? 11.869 10.136 37.837 1.00 52.20 372 ARG B O 1
ATOM 723 N N . GLN B 1 13 ? 9.750 10.692 37.759 1.00 48.37 373 GLN B N 1
ATOM 724 C CA . GLN B 1 13 ? 9.426 9.512 38.569 1.00 48.14 373 GLN B CA 1
ATOM 725 C C . GLN B 1 13 ? 9.678 8.247 37.730 1.00 47.38 373 GLN B C 1
ATOM 726 O O . GLN B 1 13 ? 10.076 7.219 38.274 1.00 47.47 373 GLN B O 1
ATOM 732 N N . LEU B 1 14 ? 9.392 8.330 36.424 1.00 45.57 374 LEU B N 1
ATOM 733 C CA . LEU B 1 14 ? 9.610 7.251 35.526 1.00 44.39 374 LEU B CA 1
ATOM 734 C C . LEU B 1 14 ? 11.078 7.044 35.451 1.00 44.65 374 LEU B C 1
ATOM 735 O O . LEU B 1 14 ? 11.551 6.006 35.776 1.00 44.30 374 LEU B O 1
ATOM 740 N N . TYR B 1 15 ? 11.832 8.044 35.097 1.00 45.45 375 TYR B N 1
ATOM 741 C CA . TYR B 1 15 ? 13.245 7.789 34.958 1.00 45.92 375 TYR B CA 1
ATOM 742 C C . TYR B 1 15 ? 13.801 7.091 36.262 1.00 47.01 375 TYR B C 1
ATOM 743 O O . TYR B 1 15 ? 14.687 6.221 36.181 1.00 46.77 375 TYR B O 1
ATOM 752 N N . SER B 1 16 ? 13.269 7.418 37.442 1.00 47.40 376 SER B N 1
ATOM 753 C CA . SER B 1 16 ? 13.968 6.997 38.635 1.00 48.81 376 SER B CA 1
ATOM 754 C C . SER B 1 16 ? 13.561 5.668 39.135 1.00 47.94 376 SER B C 1
ATOM 755 O O . SER B 1 16 ? 14.242 5.091 39.991 1.00 50.43 376 SER B O 1
ATOM 758 N N . LEU B 1 17 ? 12.499 5.173 38.565 1.00 48.01 377 LEU B N 1
ATOM 759 C CA . LEU B 1 17 ? 11.965 3.861 38.805 1.00 47.76 377 LEU B CA 1
ATOM 760 C C . LEU B 1 17 ? 12.516 2.854 37.806 1.00 48.40 377 LEU B C 1
ATOM 761 O O . LEU B 1 17 ? 12.509 1.667 38.105 1.00 49.75 377 LEU B O 1
ATOM 766 N N . ILE B 1 18 ? 12.880 3.268 36.572 1.00 47.67 378 ILE B N 1
ATOM 767 C CA . ILE B 1 18 ? 13.303 2.286 35.525 1.00 46.74 378 ILE B CA 1
ATOM 768 C C . ILE B 1 18 ? 14.558 2.654 34.712 1.00 45.22 378 ILE B C 1
ATOM 769 O O . ILE B 1 18 ? 15.125 1.825 34.036 1.00 43.32 378 ILE B O 1
ATOM 774 N N . GLY B 1 19 ? 14.994 3.890 34.799 1.00 44.18 379 GLY B N 1
ATOM 775 C CA . GLY B 1 19 ? 16.086 4.353 33.958 1.00 44.16 379 GLY B CA 1
ATOM 776 C C . GLY B 1 19 ? 17.398 3.644 34.328 1.00 44.20 379 GLY B C 1
ATOM 777 O O . GLY B 1 19 ? 17.640 3.362 35.536 1.00 45.25 379 GLY B O 1
ATOM 778 N N . TYR B 1 20 ? 18.160 3.280 33.296 1.00 40.94 380 TYR B N 1
ATOM 779 C CA . TYR B 1 20 ? 19.562 3.204 33.385 1.00 39.55 380 TYR B CA 1
ATOM 780 C C . TYR B 1 20 ? 20.172 3.663 32.046 1.00 39.99 380 TYR B C 1
ATOM 781 O O . TYR B 1 20 ? 19.515 3.730 31.003 1.00 40.43 380 TYR B O 1
ATOM 790 N N . ALA B 1 21 ? 21.432 3.968 32.082 1.00 40.89 381 ALA B N 1
ATOM 791 C CA . ALA B 1 21 ? 22.237 4.398 30.941 1.00 41.14 381 ALA B CA 1
ATOM 792 C C . ALA B 1 21 ? 22.000 3.674 29.707 1.00 41.57 381 ALA B C 1
ATOM 793 O O . ALA B 1 21 ? 22.032 4.258 28.684 1.00 44.18 381 ALA B O 1
ATOM 795 N N . SER B 1 22 ? 21.749 2.385 29.703 1.00 43.59 382 SER B N 1
ATOM 796 C CA . SER B 1 22 ? 21.601 1.763 28.368 1.00 42.46 382 SER B CA 1
ATOM 797 C C . SER B 1 22 ? 20.169 1.527 27.951 1.00 41.41 382 SER B C 1
ATOM 798 O O . SER B 1 22 ? 19.868 1.057 26.831 1.00 37.43 382 SER B O 1
ATOM 801 N N . LEU B 1 23 ? 19.242 1.825 28.850 1.00 42.30 383 LEU B N 1
ATOM 802 C CA . LEU B 1 23 ? 17.810 1.714 28.456 1.00 42.16 383 LEU B CA 1
ATOM 803 C C . LEU B 1 23 ? 17.435 2.532 27.218 1.00 41.79 383 LEU B C 1
ATOM 804 O O . LEU B 1 23 ? 16.668 2.048 26.407 1.00 41.22 383 LEU B O 1
ATOM 809 N N . ARG B 1 24 ? 18.051 3.708 27.068 1.00 41.48 384 ARG B N 1
ATOM 810 C CA . ARG B 1 24 ? 17.652 4.644 26.090 1.00 42.30 384 ARG B CA 1
ATOM 811 C C . ARG B 1 24 ? 16.126 5.072 26.129 1.00 43.46 384 ARG B C 1
ATOM 812 O O . ARG B 1 24 ? 15.464 5.170 25.065 1.00 44.34 384 ARG B O 1
ATOM 820 N N . LEU B 1 25 ? 15.600 5.387 27.320 1.00 43.46 385 LEU B N 1
ATOM 821 C CA . LEU B 1 25 ? 14.259 6.016 27.483 1.00 43.50 385 LEU B CA 1
ATOM 822 C C . LEU B 1 25 ? 14.187 7.335 26.705 1.00 42.15 385 LEU B C 1
ATOM 823 O O . LEU B 1 25 ? 15.030 8.091 26.735 1.00 41.39 385 LEU B O 1
ATOM 828 N N . HIS B 1 26 ? 13.185 7.542 25.908 1.00 42.44 386 HIS B N 1
ATOM 829 C CA . HIS B 1 26 ? 13.083 8.721 25.103 1.00 41.87 386 HIS B CA 1
ATOM 830 C C . HIS B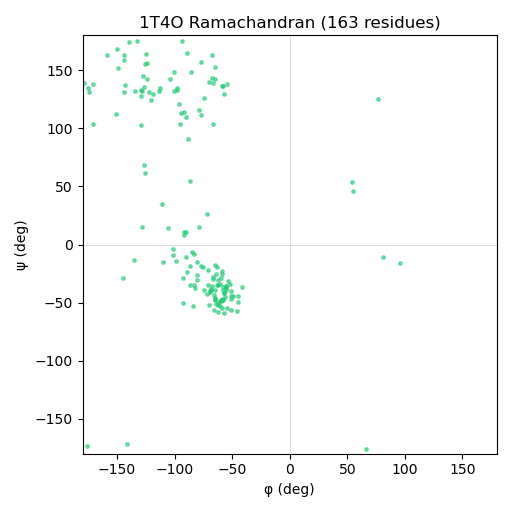 1 26 ? 11.633 8.951 24.706 1.00 40.30 386 HIS B C 1
ATOM 831 O O . HIS B 1 26 ? 10.814 8.122 24.859 1.00 37.97 386 HIS B O 1
ATOM 838 N N . TYR B 1 27 ? 11.362 10.159 24.276 1.00 41.41 387 TYR B N 1
ATOM 839 C CA . TYR B 1 27 ? 10.026 10.632 23.970 1.00 42.12 387 TYR B CA 1
ATOM 840 C C . TYR B 1 27 ? 10.117 11.015 22.549 1.00 44.64 387 TYR B C 1
ATOM 841 O O . TYR B 1 27 ? 10.982 11.764 22.191 1.00 44.68 387 TYR B O 1
ATOM 850 N N . VAL B 1 28 ? 9.259 10.454 21.713 1.00 47.97 388 VAL B N 1
ATOM 851 C CA . VAL B 1 28 ? 9.148 10.935 20.336 1.00 50.00 388 VAL B CA 1
ATOM 852 C C . VAL B 1 28 ? 7.692 11.352 20.024 1.00 49.86 388 VAL B C 1
ATOM 853 O O . VAL B 1 28 ? 6.729 10.746 20.475 1.00 50.34 388 VAL B O 1
ATOM 857 N N . THR B 1 29 ? 7.562 12.408 19.260 1.00 51.22 389 THR B N 1
ATOM 858 C CA . THR B 1 29 ? 6.260 12.868 18.774 1.00 51.90 389 THR B CA 1
ATOM 859 C C . THR B 1 29 ? 5.738 12.045 17.636 1.00 51.95 389 THR B C 1
ATOM 860 O O . THR B 1 29 ? 6.255 12.113 16.611 1.00 52.26 389 THR B O 1
ATOM 864 N N . VAL B 1 30 ? 4.691 11.285 17.799 1.00 54.04 390 VAL B N 1
ATOM 865 C CA . VAL B 1 30 ? 4.086 10.641 16.665 1.00 56.54 390 VAL B CA 1
ATOM 866 C C . VAL B 1 30 ? 2.930 11.441 15.970 1.00 58.84 390 VAL B C 1
ATOM 867 O O . VAL B 1 30 ? 2.235 10.900 15.100 1.00 56.34 390 VAL B O 1
ATOM 871 N N . LYS B 1 31 ? 2.744 12.701 16.402 1.00 61.93 391 LYS B N 1
ATOM 872 C CA . LYS B 1 31 ? 1.719 13.601 15.870 1.00 64.16 391 LYS B CA 1
ATOM 873 C C . LYS B 1 31 ? 1.850 15.050 16.365 1.00 65.11 391 LYS B C 1
ATOM 874 O O . LYS B 1 31 ? 1.492 15.333 17.490 1.00 63.73 391 LYS B O 1
ATOM 880 N N . LYS B 1 32 ? 2.355 15.947 15.505 1.00 67.23 392 LYS B N 1
ATOM 881 C CA . LYS B 1 32 ? 2.449 17.382 15.826 1.00 68.91 392 LYS B CA 1
ATOM 882 C C . LYS B 1 32 ? 1.015 17.987 15.921 1.00 71.62 392 LYS B C 1
ATOM 883 O O . LYS B 1 32 ? 0.012 17.346 15.513 1.00 71.28 392 LYS B O 1
ATOM 889 N N . PRO B 1 33 ? 0.907 19.180 16.542 1.00 74.69 393 PRO B N 1
ATOM 890 C CA . PRO B 1 33 ? -0.354 19.944 16.585 1.00 75.66 393 PRO B CA 1
ATOM 891 C C . PRO B 1 33 ? -0.974 20.217 15.206 1.00 76.75 393 PRO B C 1
ATOM 892 O O . PRO B 1 33 ? -2.143 19.810 15.009 1.00 76.16 393 PRO B O 1
ATOM 896 N N . THR B 1 34 ? -0.185 20.823 14.293 1.00 77.80 394 THR B N 1
ATOM 897 C CA . THR B 1 34 ? -0.667 21.431 13.014 1.00 79.50 394 THR B CA 1
ATOM 898 C C . THR B 1 34 ? -1.570 22.675 13.224 1.00 81.13 394 THR B C 1
ATOM 899 O O . THR B 1 34 ? -1.731 23.159 14.370 1.00 81.66 394 THR B O 1
ATOM 903 N N . ALA B 1 35 ? -2.101 23.220 12.115 1.00 82.91 395 ALA B N 1
ATOM 904 C CA . ALA B 1 35 ? -2.825 24.503 12.139 1.00 83.78 395 ALA B CA 1
ATOM 905 C C . ALA B 1 35 ? -4.311 24.260 12.007 1.00 84.77 395 ALA B C 1
ATOM 906 O O . ALA B 1 35 ? -5.063 25.199 11.773 1.00 85.56 395 ALA B O 1
ATOM 908 N N . VAL B 1 36 ? -4.705 22.993 12.200 1.00 86.36 396 VAL B N 1
ATOM 909 C CA . VAL B 1 36 ? -6.055 22.449 11.896 1.00 87.01 396 VAL B CA 1
ATOM 910 C C . VAL B 1 36 ? -6.469 21.391 12.911 1.00 87.39 396 VAL B C 1
ATOM 911 O O . VAL B 1 36 ? -7.671 21.139 13.087 1.00 87.36 396 VAL B O 1
ATOM 915 N N . ASP B 1 37 ? -5.452 20.712 13.469 1.00 87.75 397 ASP B N 1
ATOM 916 C CA . ASP B 1 37 ? -5.504 20.054 14.777 1.00 87.95 397 ASP B CA 1
ATOM 917 C C . ASP B 1 37 ? -4.770 21.094 15.672 1.00 87.89 397 ASP B C 1
ATOM 918 O O . ASP B 1 37 ? -3.967 21.876 15.155 1.00 88.52 397 ASP B O 1
ATOM 923 N N . PRO B 1 38 ? -5.100 21.234 16.955 1.00 87.47 398 PRO B N 1
ATOM 924 C CA . PRO B 1 38 ? -4.129 21.799 17.911 1.00 86.83 398 PRO B CA 1
ATOM 925 C C . PRO B 1 38 ? -3.389 20.675 18.744 1.00 86.00 398 PRO B C 1
ATOM 926 O O . PRO B 1 38 ? -2.336 20.982 19.378 1.00 85.39 398 PRO B O 1
ATOM 930 N N . ASN B 1 39 ? -3.927 19.428 18.692 1.00 83.91 399 ASN B N 1
ATOM 931 C CA . ASN B 1 39 ? -3.590 18.348 19.631 1.00 82.74 399 ASN B CA 1
ATOM 932 C C . ASN B 1 39 ? -2.373 17.456 19.203 1.00 80.96 399 ASN B C 1
ATOM 933 O O . ASN B 1 39 ? -1.873 17.497 18.047 1.00 81.04 399 ASN B O 1
ATOM 938 N N . SER B 1 40 ? -1.864 16.691 20.167 1.00 77.46 400 SER B N 1
ATOM 939 C CA . SER B 1 40 ? -0.490 16.188 20.081 1.00 74.23 400 SER B CA 1
ATOM 940 C C . SER B 1 40 ? -0.451 14.811 20.630 1.00 70.23 400 SER B C 1
ATOM 941 O O . SER B 1 40 ? -1.099 14.566 21.628 1.00 70.65 400 SER B O 1
ATOM 944 N N . ILE B 1 41 ? 0.255 13.904 19.962 1.00 65.35 401 ILE B N 1
ATOM 945 C CA . ILE B 1 41 ? 0.539 12.563 20.492 1.00 61.02 401 ILE B CA 1
ATOM 946 C C . ILE B 1 41 ? 2.056 12.298 20.564 1.00 57.55 401 ILE B C 1
ATOM 947 O O . ILE B 1 41 ? 2.832 12.618 19.631 1.00 57.08 401 ILE B O 1
ATOM 952 N N . VAL B 1 42 ? 2.458 11.812 21.742 1.00 54.47 402 VAL B N 1
ATOM 953 C CA . VAL B 1 42 ? 3.856 11.537 22.152 1.00 51.45 402 VAL B CA 1
ATOM 954 C C . VAL B 1 42 ? 3.945 10.105 22.715 1.00 49.05 402 VAL B C 1
ATOM 955 O O . VAL B 1 42 ? 3.143 9.688 23.536 1.00 46.64 402 VAL B O 1
ATOM 959 N N . GLU B 1 43 ? 4.891 9.349 22.167 1.00 47.67 403 GLU B N 1
ATOM 960 C CA . GLU B 1 43 ? 5.192 8.036 22.653 1.00 46.31 403 GLU B CA 1
ATOM 961 C C . GLU B 1 43 ? 6.386 8.087 23.583 1.00 45.60 403 GLU B C 1
ATOM 962 O O . GLU B 1 43 ? 7.361 8.864 23.331 1.00 45.36 403 GLU B O 1
ATOM 968 N N . CYS B 1 44 ? 6.237 7.418 24.749 1.00 43.52 404 CYS B N 1
ATOM 969 C CA . CYS B 1 44 ? 7.331 7.203 25.692 1.00 41.43 404 CYS B CA 1
ATOM 970 C C . CYS B 1 44 ? 8.026 5.880 25.316 1.00 40.06 404 CYS B C 1
ATOM 971 O O . CYS B 1 44 ? 7.430 4.822 25.447 1.00 37.23 404 CYS B O 1
ATOM 974 N N . ARG B 1 45 ? 9.261 5.938 24.787 1.00 38.78 405 ARG B N 1
ATOM 975 C CA . ARG B 1 45 ? 9.867 4.699 24.342 1.00 37.30 405 ARG B CA 1
ATOM 976 C C . ARG B 1 45 ? 11.242 4.330 24.914 1.00 36.86 405 ARG B C 1
ATOM 977 O O . ARG B 1 45 ? 11.959 5.141 25.472 1.00 34.87 405 ARG B O 1
ATOM 985 N N . VAL B 1 46 ? 11.619 3.059 24.759 1.00 36.94 406 VAL B N 1
ATOM 986 C CA . VAL B 1 46 ? 12.965 2.644 25.114 1.00 35.44 406 VAL B CA 1
ATOM 987 C C . VAL B 1 46 ? 13.702 2.277 23.824 1.00 35.21 406 VAL B C 1
ATOM 988 O O . VAL B 1 46 ? 13.117 2.337 22.717 1.00 34.92 406 VAL B O 1
ATOM 992 C CA . GLY B 1 47 ? 15.937 1.642 22.998 1.00 35.20 407 GLY B CA 1
ATOM 993 C C . GLY B 1 47 ? 15.567 0.629 21.870 1.00 35.31 407 GLY B C 1
ATOM 994 O O . GLY B 1 47 ? 16.081 0.833 20.734 1.00 33.79 407 GLY B O 1
ATOM 995 N N . ASP B 1 48 ? 14.746 -0.401 22.149 1.00 33.23 408 ASP B N 1
ATOM 996 C CA . ASP B 1 48 ? 14.260 -1.193 21.061 1.00 34.38 408 ASP B CA 1
ATOM 997 C C . ASP B 1 48 ? 12.976 -0.733 20.461 1.00 35.15 408 ASP B C 1
ATOM 998 O O . ASP B 1 48 ? 12.362 -1.437 19.656 1.00 34.87 408 ASP B O 1
ATOM 1003 N N . GLY B 1 49 ? 12.505 0.443 20.797 1.00 36.21 409 GLY B N 1
ATOM 1004 C CA . GLY B 1 49 ? 11.231 0.850 20.147 1.00 35.53 409 GLY B CA 1
ATOM 1005 C C . GLY B 1 49 ? 10.020 0.561 20.973 1.00 34.14 409 GLY B C 1
ATOM 1006 O O . GLY B 1 49 ? 9.032 1.169 20.727 1.00 33.40 409 GLY B O 1
ATOM 1007 N N . THR B 1 50 ? 10.107 -0.275 21.998 1.00 35.24 410 THR B N 1
ATOM 1008 C CA . THR B 1 50 ? 8.900 -0.600 22.808 1.00 36.46 410 THR B CA 1
ATOM 1009 C C . THR B 1 50 ? 8.273 0.668 23.431 1.00 37.10 410 THR B C 1
ATOM 1010 O O . THR B 1 50 ? 8.952 1.601 23.896 1.00 38.89 410 THR B O 1
ATOM 1014 N N . VAL B 1 51 ? 6.957 0.732 23.351 1.00 37.68 411 VAL B N 1
ATOM 1015 C CA . VAL B 1 51 ? 6.136 1.891 23.795 1.00 35.87 411 VAL B CA 1
ATOM 1016 C C . VAL B 1 51 ? 5.703 1.621 25.174 1.00 37.00 411 VAL B C 1
ATOM 1017 O O . VAL B 1 51 ? 5.008 0.627 25.426 1.00 37.10 411 VAL B O 1
ATOM 1021 N N . LEU B 1 52 ? 6.212 2.425 26.101 1.00 38.69 412 LEU B N 1
ATOM 1022 C CA . LEU B 1 52 ? 5.744 2.373 27.504 1.00 40.18 412 LEU B CA 1
ATOM 1023 C C . LEU B 1 52 ? 4.455 3.103 27.799 1.00 41.43 412 LEU B C 1
ATOM 1024 O O . LEU B 1 52 ? 3.754 2.734 28.717 1.00 43.50 412 LEU B O 1
ATOM 1029 N N . GLY B 1 53 ? 4.137 4.120 27.022 1.00 41.18 413 GLY B N 1
ATOM 1030 C CA . GLY B 1 53 ? 3.202 5.134 27.446 1.00 40.86 413 GLY B CA 1
ATOM 1031 C C . GLY B 1 53 ? 2.914 5.989 26.261 1.00 41.36 413 GLY B C 1
ATOM 1032 O O . GLY B 1 53 ? 3.815 6.260 25.523 1.00 41.01 413 GLY B O 1
ATOM 1033 N N . THR B 1 54 ? 1.652 6.379 26.047 1.00 42.87 414 THR B N 1
ATOM 1034 C CA . THR B 1 54 ? 1.257 7.279 24.962 1.00 42.71 414 THR B CA 1
ATOM 1035 C C . THR B 1 54 ? 0.468 8.297 25.624 1.00 44.00 414 THR B C 1
ATOM 1036 O O . THR B 1 54 ? -0.385 7.947 26.445 1.00 42.27 414 THR B O 1
ATOM 1040 N N . GLY B 1 55 ? 0.753 9.560 25.309 1.00 46.52 415 GLY B N 1
ATOM 1041 C CA . GLY B 1 55 ? -0.037 10.657 25.804 1.00 49.43 415 GLY B CA 1
ATOM 1042 C C . GLY B 1 55 ? -0.559 11.642 24.728 1.00 52.61 415 GLY B C 1
ATOM 1043 O O . GLY B 1 55 ? 0.143 11.932 23.733 1.00 54.07 415 GLY B O 1
ATOM 1044 N N . VAL B 1 56 ? -1.778 12.191 24.930 1.00 53.88 416 VAL B N 1
ATOM 1045 C CA . VAL B 1 56 ? -2.305 13.288 24.088 1.00 54.15 416 VAL B CA 1
ATOM 1046 C C . VAL B 1 56 ? -2.391 14.534 24.948 1.00 55.46 416 VAL B C 1
ATOM 1047 O O . VAL B 1 56 ? -2.878 14.453 26.047 1.00 57.41 416 VAL B O 1
ATOM 1051 N N . GLY B 1 57 ? -1.944 15.658 24.438 1.00 56.71 417 GLY B N 1
ATOM 1052 C CA . GLY B 1 57 ? -1.930 16.905 25.141 1.00 59.19 417 GLY B CA 1
ATOM 1053 C C . GLY B 1 57 ? -2.087 18.092 24.175 1.00 61.97 417 GLY B C 1
ATOM 1054 O O . GLY B 1 57 ? -2.004 17.932 22.949 1.00 61.90 417 GLY B O 1
ATOM 1055 N N . ARG B 1 58 ? -2.335 19.291 24.751 1.00 64.88 418 ARG B N 1
ATOM 1056 C CA . ARG B 1 58 ? -2.574 20.496 23.944 1.00 65.78 418 ARG B CA 1
ATOM 1057 C C . ARG B 1 58 ? -1.203 21.091 23.549 1.00 66.68 418 ARG B C 1
ATOM 1058 O O . ARG B 1 58 ? -1.128 21.981 22.690 1.00 67.98 418 ARG B O 1
ATOM 1066 N N . ASN B 1 59 ? -0.112 20.568 24.098 1.00 66.28 419 ASN B N 1
ATOM 1067 C CA . ASN B 1 59 ? 1.174 20.778 23.446 1.00 66.19 419 ASN B CA 1
ATOM 1068 C C . ASN B 1 59 ? 2.050 19.484 23.531 1.00 66.05 419 ASN B C 1
ATOM 1069 O O . ASN B 1 59 ? 1.489 18.411 23.834 1.00 67.22 419 ASN B O 1
ATOM 1074 N N . ILE B 1 60 ? 3.332 19.544 23.127 1.00 64.70 420 ILE B N 1
ATOM 1075 C CA . ILE B 1 60 ? 4.231 18.368 23.085 1.00 63.34 420 ILE B CA 1
ATOM 1076 C C . ILE B 1 60 ? 4.824 18.064 24.421 1.00 62.51 420 ILE B C 1
ATOM 1077 O O . ILE B 1 60 ? 5.095 16.915 24.704 1.00 61.40 420 ILE B O 1
ATOM 1082 N N . LYS B 1 61 ? 5.145 19.119 25.172 1.00 62.18 421 LYS B N 1
ATOM 1083 C CA . LYS B 1 61 ? 5.610 18.999 26.547 1.00 61.93 421 LYS B CA 1
ATOM 1084 C C . LYS B 1 61 ? 4.572 18.320 27.442 1.00 60.35 421 LYS B C 1
ATOM 1085 O O . LYS B 1 61 ? 4.925 17.556 28.308 1.00 62.26 421 LYS B O 1
ATOM 1091 N N . ILE B 1 62 ? 3.297 18.527 27.194 1.00 58.78 422 ILE B N 1
ATOM 1092 C CA . ILE B 1 62 ? 2.215 17.946 28.004 1.00 56.72 422 ILE B CA 1
ATOM 1093 C C . ILE B 1 62 ? 1.936 16.558 27.514 1.00 54.98 422 ILE B C 1
ATOM 1094 O O . ILE B 1 62 ? 1.866 15.640 28.282 1.00 55.85 422 ILE B O 1
ATOM 1099 N N . ALA B 1 63 ? 1.699 16.391 26.233 1.00 52.34 423 ALA B N 1
ATOM 1100 C CA . ALA B 1 63 ? 1.615 15.042 25.720 1.00 52.44 423 ALA B CA 1
ATOM 1101 C C . ALA B 1 63 ? 2.813 14.078 26.274 1.00 51.47 423 ALA B C 1
ATOM 1102 O O . ALA B 1 63 ? 2.597 12.921 26.703 1.00 50.27 423 ALA B O 1
ATOM 1104 N N . GLY B 1 64 ? 4.025 14.615 26.259 1.00 49.90 424 GLY B N 1
ATOM 1105 C CA . GLY B 1 64 ? 5.204 13.931 26.747 1.00 51.35 424 GLY B CA 1
ATOM 1106 C C . GLY B 1 64 ? 5.118 13.514 28.185 1.00 51.22 424 GLY B C 1
ATOM 1107 O O . GLY B 1 64 ? 5.336 12.372 28.527 1.00 49.61 424 GLY B O 1
ATOM 1108 N N . ILE B 1 65 ? 4.685 14.451 29.013 1.00 52.21 425 ILE B N 1
ATOM 1109 C CA . ILE B 1 65 ? 4.508 14.159 30.395 1.00 51.54 425 ILE B CA 1
ATOM 1110 C C . ILE B 1 65 ? 3.342 13.190 30.645 1.00 51.54 425 ILE B C 1
ATOM 1111 O O . ILE B 1 65 ? 3.461 12.259 31.454 1.00 51.48 425 ILE B O 1
ATOM 1116 N N . ARG B 1 66 ? 2.246 13.337 29.921 1.00 51.54 426 ARG B N 1
ATOM 1117 C CA . ARG B 1 66 ? 1.096 12.383 30.043 1.00 50.95 426 ARG B CA 1
ATOM 1118 C C . ARG B 1 66 ? 1.481 10.924 29.642 1.00 50.66 426 ARG B C 1
ATOM 1119 O O . ARG B 1 66 ? 0.874 9.956 30.182 1.00 49.13 426 ARG B O 1
ATOM 1127 N N . ALA B 1 67 ? 2.380 10.803 28.625 1.00 48.86 427 ALA B N 1
ATOM 1128 C CA . ALA B 1 67 ? 2.909 9.506 28.152 1.00 48.76 427 ALA B CA 1
ATOM 1129 C C . ALA B 1 67 ? 3.629 8.781 29.300 1.00 48.68 427 ALA B C 1
ATOM 1130 O O . ALA B 1 67 ? 3.386 7.630 29.520 1.00 48.49 427 ALA B O 1
ATOM 1132 N N . ALA B 1 68 ? 4.511 9.496 29.993 1.00 48.83 428 ALA B N 1
ATOM 1133 C CA . ALA B 1 68 ? 5.183 9.017 31.173 1.00 49.88 428 ALA B CA 1
ATOM 1134 C C . ALA B 1 68 ? 4.205 8.672 32.251 1.00 50.60 428 ALA B C 1
ATOM 1135 O O . ALA B 1 68 ? 4.296 7.609 32.858 1.00 51.35 428 ALA B O 1
ATOM 1137 N N . GLU B 1 69 ? 3.292 9.605 32.485 1.00 52.01 429 GLU B N 1
ATOM 1138 C CA . GLU B 1 69 ? 2.178 9.484 33.405 1.00 51.83 429 GLU B CA 1
ATOM 1139 C C . GLU B 1 69 ? 1.412 8.203 33.132 1.00 52.68 429 GLU B C 1
ATOM 1140 O O . GLU B 1 69 ? 1.156 7.427 34.071 1.00 53.51 429 GLU B O 1
ATOM 1146 N N . ASN B 1 70 ? 1.099 7.910 31.883 1.00 53.77 430 ASN B N 1
ATOM 1147 C CA . ASN B 1 70 ? 0.321 6.723 31.622 1.00 55.28 430 ASN B CA 1
ATOM 1148 C C . ASN B 1 70 ? 1.238 5.497 31.631 1.00 56.37 430 ASN B C 1
ATOM 1149 O O . ASN B 1 70 ? 0.823 4.388 32.010 1.00 57.82 430 ASN B O 1
ATOM 1154 N N . ALA B 1 71 ? 2.492 5.629 31.259 1.00 56.02 431 ALA B N 1
ATOM 1155 C CA . ALA B 1 71 ? 3.363 4.478 31.421 1.00 56.26 431 ALA B CA 1
ATOM 1156 C C . ALA B 1 71 ? 3.422 4.014 32.897 1.00 57.39 431 ALA B C 1
ATOM 1157 O O . ALA B 1 71 ? 3.541 2.846 33.172 1.00 56.75 431 ALA B O 1
ATOM 1159 N N . LEU B 1 72 ? 3.388 4.990 33.815 1.00 59.08 432 LEU B N 1
ATOM 1160 C CA . LEU B 1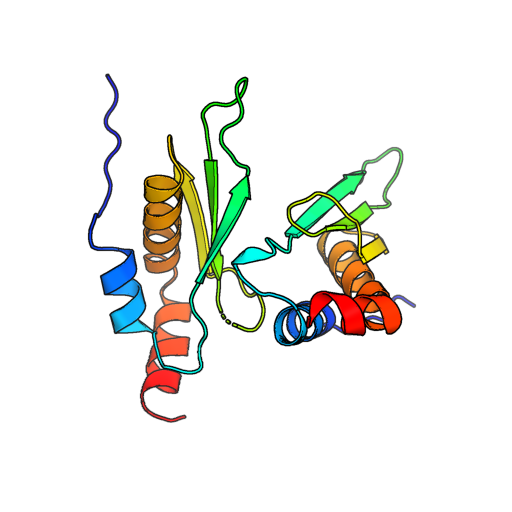 72 ? 3.492 4.846 35.286 1.00 59.15 432 LEU B CA 1
ATOM 1161 C C . LEU B 1 72 ? 2.380 3.966 35.943 1.00 61.53 432 LEU B C 1
ATOM 1162 O O . LEU B 1 72 ? 2.604 3.369 36.988 1.00 62.21 432 LEU B O 1
ATOM 1167 N N . ARG B 1 73 ? 1.209 3.936 35.318 1.00 63.54 433 ARG B N 1
ATOM 1168 C CA . ARG B 1 73 ? 0.124 3.017 35.594 1.00 66.29 433 ARG B CA 1
ATOM 1169 C C . ARG B 1 73 ? 0.461 1.498 35.388 1.00 68.30 433 ARG B C 1
ATOM 1170 O O . ARG B 1 73 ? 0.248 0.710 36.307 1.00 71.00 433 ARG B O 1
ATOM 1178 N N . ASP B 1 74 ? 0.973 1.072 34.232 1.00 69.57 434 ASP B N 1
ATOM 1179 C CA . ASP B 1 74 ? 1.324 -0.358 33.984 1.00 69.83 434 ASP B CA 1
ATOM 1180 C C . ASP B 1 74 ? 2.485 -0.767 34.866 1.00 69.56 434 ASP B C 1
ATOM 1181 O O . ASP B 1 74 ? 3.657 -0.469 34.557 1.00 69.59 434 ASP B O 1
ATOM 1186 N N . LYS B 1 75 ? 2.165 -1.512 35.936 1.00 68.84 435 LYS B N 1
ATOM 1187 C CA . LYS B 1 75 ? 3.127 -1.779 36.995 1.00 67.34 435 LYS B CA 1
ATOM 1188 C C . LYS B 1 75 ? 3.961 -3.030 36.751 1.00 66.36 435 LYS B C 1
ATOM 1189 O O . LYS B 1 75 ? 5.115 -3.103 37.217 1.00 66.30 435 LYS B O 1
ATOM 1195 N N . LYS B 1 76 ? 3.463 -3.974 35.943 1.00 66.11 436 LYS B N 1
ATOM 1196 C CA . LYS B 1 76 ? 4.311 -5.150 35.557 1.00 65.55 436 LYS B CA 1
ATOM 1197 C C . LYS B 1 76 ? 5.656 -4.722 34.906 1.00 64.65 436 LYS B C 1
ATOM 1198 O O . LYS B 1 76 ? 6.739 -5.276 35.209 1.00 64.34 436 LYS B O 1
ATOM 1204 N N . MET B 1 77 ? 5.577 -3.654 34.102 1.00 63.91 437 MET B N 1
ATOM 1205 C CA . MET B 1 77 ? 6.727 -3.054 33.413 1.00 62.53 437 MET B CA 1
ATOM 1206 C C . MET B 1 77 ? 7.736 -2.449 34.365 1.00 63.55 437 MET B C 1
ATOM 1207 O O . MET B 1 77 ? 8.962 -2.638 34.200 1.00 63.54 437 MET B O 1
ATOM 1212 N N . LEU B 1 78 ? 7.231 -1.732 35.370 1.00 64.45 438 LEU B N 1
ATOM 1213 C CA . LEU B 1 78 ? 8.098 -0.948 36.262 1.00 65.03 438 LEU B CA 1
ATOM 1214 C C . LEU B 1 78 ? 8.898 -1.893 37.083 1.00 66.06 438 LEU B C 1
ATOM 1215 O O . LEU B 1 78 ? 10.089 -1.656 37.374 1.00 65.56 438 LEU B O 1
ATOM 1220 N N . ASP B 1 79 ? 8.212 -2.968 37.453 1.00 67.24 439 ASP B N 1
ATOM 1221 C CA . ASP B 1 79 ? 8.866 -4.102 38.055 1.00 68.21 439 ASP B CA 1
ATOM 1222 C C . ASP B 1 79 ? 9.897 -4.752 37.055 1.00 67.02 439 ASP B C 1
ATOM 1223 O O . ASP B 1 79 ? 11.109 -4.930 37.427 1.00 67.52 439 ASP B O 1
ATOM 1228 N N . PHE B 1 80 ? 9.501 -5.055 35.806 1.00 65.35 440 PHE B N 1
ATOM 1229 C CA . PHE B 1 80 ? 10.535 -5.548 34.861 1.00 64.66 440 PHE B CA 1
ATOM 1230 C C . PHE B 1 80 ? 11.867 -4.723 34.857 1.00 63.96 440 PHE B C 1
ATOM 1231 O O . PHE B 1 80 ? 12.990 -5.317 35.081 1.00 63.40 440 PHE B O 1
ATOM 1239 N N . TYR B 1 81 ? 11.728 -3.396 34.586 1.00 61.62 441 TYR B N 1
ATOM 1240 C CA . TYR B 1 81 ? 12.875 -2.549 34.436 1.00 60.49 441 TYR B CA 1
ATOM 1241 C C . TYR B 1 81 ? 13.483 -2.254 35.778 1.00 61.22 441 TYR B C 1
ATOM 1242 O O . TYR B 1 81 ? 14.651 -1.944 35.807 1.00 60.79 441 TYR B O 1
ATOM 1251 N N . ALA B 1 82 ? 12.744 -2.430 36.877 1.00 63.32 442 ALA B N 1
ATOM 1252 C CA . ALA B 1 82 ? 13.282 -2.345 38.259 1.00 64.16 442 ALA B CA 1
ATOM 1253 C C . ALA B 1 82 ? 14.453 -3.350 38.466 1.00 66.21 442 ALA B C 1
ATOM 1254 O O . ALA B 1 82 ? 15.614 -2.964 38.761 1.00 65.88 442 ALA B O 1
ATOM 1256 N N . LYS B 1 83 ? 14.164 -4.639 38.255 1.00 67.59 443 LYS B N 1
ATOM 1257 C CA . LYS B 1 83 ? 15.160 -5.703 38.517 1.00 68.40 443 LYS B CA 1
ATOM 1258 C C . LYS B 1 83 ? 16.382 -5.564 37.551 1.00 68.31 443 LYS B C 1
ATOM 1259 O O . LYS B 1 83 ? 17.539 -5.601 37.996 1.00 67.26 443 LYS B O 1
ATOM 1265 N N . GLN B 1 84 ? 16.108 -5.368 36.248 1.00 68.51 444 GLN B N 1
ATOM 1266 C CA . GLN B 1 84 ? 17.160 -5.014 35.270 1.00 68.12 444 GLN B CA 1
ATOM 1267 C C . GLN B 1 84 ? 18.093 -3.937 35.812 1.00 67.55 444 GLN B C 1
ATOM 1268 O O . GLN B 1 84 ? 19.307 -4.094 35.804 1.00 66.27 444 GLN B O 1
ATOM 1274 N N . ARG B 1 85 ? 17.478 -2.876 36.318 1.00 67.15 445 ARG B N 1
ATOM 1275 C CA . ARG B 1 85 ? 18.153 -1.671 36.793 1.00 66.67 445 ARG B CA 1
ATOM 1276 C C . ARG B 1 85 ? 19.288 -1.977 37.777 1.00 67.96 445 ARG B C 1
ATOM 1277 O O . ARG B 1 85 ? 20.313 -1.314 37.788 1.00 65.86 445 ARG B O 1
ATOM 1285 N N . ALA B 1 86 ? 19.061 -2.942 38.653 1.00 69.84 446 ALA B N 1
ATOM 1286 C CA . ALA B 1 86 ? 20.022 -3.263 39.683 1.00 71.87 446 ALA B CA 1
ATOM 1287 C C . ALA B 1 86 ? 20.698 -4.640 39.467 1.00 73.78 446 ALA B C 1
ATOM 1288 O O . ALA B 1 86 ? 21.006 -5.305 40.438 1.00 74.28 446 ALA B O 1
ATOM 1290 N N . ALA B 1 87 ? 20.936 -5.045 38.211 1.00 76.39 447 ALA B N 1
ATOM 1291 C CA . ALA B 1 87 ? 21.515 -6.365 37.843 1.00 78.64 447 ALA B CA 1
ATOM 1292 C C . ALA B 1 87 ? 20.540 -7.592 37.915 1.00 80.37 447 ALA B C 1
ATOM 1293 O O . ALA B 1 87 ? 19.905 -7.871 38.969 1.00 80.60 447 ALA B O 1
ATOM 1295 N N . ILE B 1 88 ? 20.454 -8.306 36.769 1.00 81.93 448 ILE B N 1
ATOM 1296 C CA . ILE B 1 88 ? 19.576 -9.511 36.531 1.00 82.64 448 ILE B CA 1
ATOM 1297 C C . ILE B 1 88 ? 18.238 -9.525 37.352 1.00 82.43 448 ILE B C 1
ATOM 1298 O O . ILE B 1 88 ? 17.298 -8.764 37.048 1.00 80.83 448 ILE B O 1
#

Foldseek 3Di:
DLDFDLCLVVVLCVLQVDPVFQWDKDWPDAADPVGQKTKIFTATDVGDTQFIAIDRHSSSGSRRRSVRSVVPVVNSVVRSD/DDDPDADPCLVVVLCVLFNDPDDDWDKDWPAACDPPRQKTKIFTHDDDGDGLFIAMDSHRSRRRRNRSVRSVVPVVVSVVSNDVVVDD

Secondary structure (P-SEA, 3-state):
ccccccaaaaaaaaccccccccccccccccccccccbbbbbbccccccccbbbbcccaaaaaaaaaaaaaacaaaaaaaac/ccccccccaaaaaaaaacccccccccccccccccccccccccccccccccccbbbbcccaaaaaaaaaaaaaacaaaaaaaaaaaacc

Radius of gyration: 17.23 Å; Cα contacts (8 Å, |Δi|>4): 341; chains: 2; bounding box: 39×46×38 Å

Nearest PDB structures (foldseek):
  1t4o-assembly2_B  TM=1.011E+00  e=1.166E-17  Saccharomyces cerevisiae
  5t16-assembly1_B  TM=9.530E-01  e=1.178E-14  Saccharomyces cerevisiae S288C
  4oog-assembly1_C-2  TM=9.439E-01  e=1.622E-14  Saccharomyces cerevisiae S288C
  5t16-assembly2_I  TM=9.525E-01  e=3.078E-14  Saccharomyces cerevisiae S288C
  1t4o-assembly1_A  TM=9.847E-01  e=8.577E-14  Saccharomyces cerevisiae

B-factor: mean 53.81, std 12.53, range [27.21, 98.47]

GO terms:
  GO:0034476 U5 snRNA 3'-end processing (P, IDA)
  GO:0005654 nucleoplasm (C, IDA)
  GO:0005730 nucleolus (C, IDA)
  GO:0004525 ribonuclease III activity (F, IDA)
  GO:0030847 termination of RNA polymerase II transcription, exosome-dependent (P, IDA)
  GO:0060237 regulation of fungal-type cell wall organization (P, IGI)
  GO:0034473 U1 snRNA 3'-end processing (P, IMP)
  GO:0034475 U4 snRNA 3'-end processing (P, IMP)
  GO:0034476 U5 snRNA 3'-end processing (P, IMP)
  GO:0034963 box C/D sno(s)RNA processing (P, IMP)
  GO:0034964 box H/ACA sno(s)RNA processing (P, IMP)
  GO:0009303 rRNA transcription (P, IMP)
  GO:0030847 termination of RNA polymerase II transcription, exosome-dependent (P, IMP)
  GO:0060237 regulation of fungal-type cell wall organization (P, IMP)
  GO:0006325 chromatin organization (P, IMP)
  GO:0006364 rRNA processing (P, IMP)
  GO:0005515 protein binding (F, IPI)

Organism: Saccharomyces cerevisiae (strain ATCC 204508 / S288c) (NCBI:txid559292)

CATH classification: 3.30.160.20